Protein AF-A0A3E0GUG7-F1 (afdb_monomer_lite)

Structure (mmCIF, N/CA/C/O backbone):
data_AF-A0A3E0GUG7-F1
#
_entry.id   AF-A0A3E0GUG7-F1
#
loop_
_atom_site.group_PDB
_atom_site.id
_atom_site.type_symbol
_atom_site.label_atom_id
_atom_site.label_alt_id
_atom_site.label_comp_id
_atom_site.label_asym_id
_atom_site.label_entity_id
_atom_site.label_seq_id
_atom_site.pdbx_PDB_ins_code
_atom_site.Cartn_x
_atom_site.Cartn_y
_atom_site.Cartn_z
_atom_site.occupancy
_atom_site.B_iso_or_equiv
_atom_site.auth_seq_id
_atom_site.auth_comp_id
_atom_site.auth_asym_id
_atom_site.auth_atom_id
_atom_site.pdbx_PDB_model_num
ATOM 1 N N . MET A 1 1 ? 2.629 -15.490 -21.769 1.00 62.00 1 MET A N 1
ATOM 2 C CA . MET A 1 1 ? 2.077 -14.356 -20.995 1.00 62.00 1 MET A CA 1
ATOM 3 C C . MET A 1 1 ? 1.821 -14.765 -19.540 1.00 62.00 1 MET A C 1
ATOM 5 O O . MET A 1 1 ? 0.685 -14.732 -19.092 1.00 62.00 1 MET A O 1
ATOM 9 N N . ARG A 1 2 ? 2.844 -15.200 -18.791 1.00 86.00 2 ARG A N 1
ATOM 10 C CA . ARG A 1 2 ? 2.722 -15.402 -17.337 1.00 86.00 2 ARG A CA 1
ATOM 11 C C . ARG A 1 2 ? 3.598 -14.354 -16.660 1.00 86.00 2 ARG A C 1
ATOM 13 O O . ARG A 1 2 ? 4.759 -14.229 -17.035 1.00 86.00 2 ARG A O 1
ATOM 20 N N . CYS A 1 3 ? 3.012 -13.575 -15.761 1.00 94.75 3 CYS A N 1
ATOM 21 C CA . CYS A 1 3 ? 3.747 -12.685 -14.866 1.00 94.75 3 CYS A CA 1
ATOM 22 C C . CYS A 1 3 ? 4.234 -13.461 -13.637 1.00 94.75 3 CYS A C 1
ATOM 24 O O . CYS A 1 3 ? 3.686 -14.520 -13.325 1.00 94.75 3 CYS A O 1
ATOM 26 N N . GLU A 1 4 ? 5.275 -12.957 -12.978 1.00 95.50 4 GLU A N 1
ATOM 27 C CA . GLU A 1 4 ? 5.884 -13.591 -11.795 1.00 95.50 4 GLU A CA 1
ATOM 28 C C . GLU A 1 4 ? 5.320 -13.031 -10.483 1.00 95.50 4 GLU A C 1
ATOM 30 O O . GLU A 1 4 ? 5.505 -13.615 -9.419 1.00 95.50 4 GLU A O 1
ATOM 35 N N . GLY A 1 5 ? 4.580 -11.923 -10.560 1.00 94.75 5 GLY A N 1
ATOM 36 C CA . GLY A 1 5 ? 3.874 -11.331 -9.433 1.00 94.75 5 GLY A CA 1
ATOM 37 C C . GLY A 1 5 ? 2.760 -10.393 -9.885 1.00 94.75 5 GLY A C 1
ATOM 38 O O . GLY A 1 5 ? 2.630 -10.082 -11.069 1.00 94.75 5 GLY A O 1
ATOM 39 N N . ILE A 1 6 ? 1.950 -9.940 -8.930 1.00 95.44 6 ILE A N 1
ATOM 40 C CA . ILE A 1 6 ? 0.854 -8.991 -9.149 1.00 95.44 6 ILE A CA 1
ATOM 41 C C . ILE A 1 6 ? 0.858 -7.983 -7.999 1.00 95.44 6 ILE A C 1
ATOM 43 O O . ILE A 1 6 ? 0.924 -8.378 -6.836 1.00 95.44 6 ILE A O 1
ATOM 47 N N . ASN A 1 7 ? 0.744 -6.692 -8.312 1.00 95.31 7 ASN A N 1
ATOM 48 C CA . ASN A 1 7 ? 0.341 -5.684 -7.334 1.00 95.31 7 ASN A CA 1
ATOM 49 C C . ASN A 1 7 ? -1.159 -5.413 -7.461 1.00 95.31 7 ASN A C 1
ATOM 51 O O . ASN A 1 7 ? -1.662 -5.222 -8.568 1.00 95.31 7 ASN A O 1
ATOM 55 N N . VAL A 1 8 ? -1.850 -5.373 -6.322 1.00 96.06 8 VAL A N 1
ATOM 56 C CA . VAL A 1 8 ? -3.240 -4.918 -6.220 1.00 96.06 8 VAL A CA 1
ATOM 57 C C . VAL A 1 8 ? -3.239 -3.644 -5.387 1.00 96.06 8 VAL A C 1
ATOM 59 O O . VAL A 1 8 ? -2.830 -3.683 -4.229 1.00 96.06 8 VAL A O 1
ATOM 62 N N . LEU A 1 9 ? -3.633 -2.520 -5.984 1.00 94.88 9 LEU A N 1
ATOM 63 C CA . LEU A 1 9 ? -3.555 -1.198 -5.357 1.00 94.88 9 LEU A CA 1
ATOM 64 C C . LEU A 1 9 ? -4.929 -0.516 -5.404 1.00 94.88 9 LEU A C 1
ATOM 66 O O . LEU A 1 9 ? -5.353 -0.089 -6.481 1.00 94.88 9 LEU A O 1
ATOM 70 N N . PRO A 1 10 ? -5.643 -0.432 -4.272 1.00 96.50 10 PRO A N 1
ATOM 71 C CA . PRO A 1 10 ? -6.732 0.515 -4.105 1.00 96.50 10 PRO A CA 1
ATOM 72 C C . PRO A 1 10 ? -6.180 1.888 -3.698 1.00 96.50 10 PRO A C 1
ATOM 74 O O . PRO A 1 10 ? -5.216 1.981 -2.936 1.00 96.50 10 PRO A O 1
ATOM 77 N N . TYR A 1 11 ? -6.828 2.945 -4.176 1.00 97.44 11 TYR A N 1
ATOM 78 C CA . TYR A 1 11 ? -6.568 4.323 -3.769 1.00 97.44 11 TYR A CA 1
ATOM 79 C C . TYR A 1 11 ? -7.866 4.919 -3.233 1.00 97.44 11 TYR A C 1
ATOM 81 O O . TYR A 1 11 ? -8.873 4.925 -3.942 1.00 97.44 11 TYR A O 1
ATOM 89 N N . ASP A 1 12 ? -7.838 5.378 -1.984 1.00 97.44 12 ASP A N 1
ATOM 90 C CA . ASP A 1 12 ? -8.996 5.940 -1.288 1.00 97.44 12 ASP A CA 1
ATOM 91 C C . ASP A 1 12 ? -8.687 7.380 -0.860 1.00 97.44 12 ASP A C 1
ATOM 93 O O . ASP A 1 12 ? -7.922 7.624 0.075 1.00 97.44 12 ASP A O 1
ATOM 97 N N . GLY A 1 13 ? -9.224 8.337 -1.616 1.00 97.88 13 GLY A N 1
ATOM 98 C CA . GLY A 1 13 ? -8.955 9.766 -1.483 1.00 97.88 13 GLY A CA 1
ATOM 99 C C . GLY A 1 13 ? -7.867 10.304 -2.423 1.00 97.88 13 GLY A C 1
ATOM 100 O O . GLY A 1 13 ? -6.932 9.610 -2.828 1.00 97.88 13 GLY A O 1
ATOM 101 N N . GLU A 1 14 ? -7.978 11.593 -2.760 1.00 97.88 14 GLU A N 1
ATOM 102 C CA . GLU A 1 14 ? -7.101 12.289 -3.720 1.00 97.88 14 GLU A CA 1
ATOM 103 C C . GLU A 1 14 ? -5.621 12.269 -3.305 1.00 97.88 14 GLU A C 1
ATOM 105 O O . GLU A 1 14 ? -4.748 11.950 -4.111 1.00 97.88 14 GLU A O 1
ATOM 110 N N . VAL A 1 15 ? -5.330 12.535 -2.025 1.00 97.31 15 VAL A N 1
ATOM 111 C CA . VAL A 1 15 ? -3.959 12.505 -1.470 1.00 97.31 15 VAL A CA 1
ATOM 112 C C . VAL A 1 15 ? -3.354 11.098 -1.536 1.00 97.31 15 VAL A C 1
ATOM 114 O O . VAL A 1 15 ? -2.137 10.948 -1.623 1.00 97.31 15 VAL A O 1
ATOM 117 N N . ALA A 1 16 ? -4.203 10.069 -1.547 1.00 96.00 16 ALA A N 1
ATOM 118 C CA . ALA A 1 16 ? -3.816 8.680 -1.743 1.00 96.00 16 ALA A CA 1
ATOM 119 C C . ALA A 1 16 ? -3.807 8.269 -3.228 1.00 96.00 16 ALA A C 1
ATOM 121 O O . ALA A 1 16 ? -3.824 7.076 -3.505 1.00 96.00 16 ALA A O 1
ATOM 122 N N . PHE A 1 17 ? -3.734 9.223 -4.167 1.00 95.25 17 PHE A N 1
ATOM 123 C CA . PHE A 1 17 ? -3.656 9.029 -5.625 1.00 95.25 17 PHE A CA 1
ATOM 124 C C . PHE A 1 17 ? -4.969 8.658 -6.343 1.00 95.25 17 PHE A C 1
ATOM 126 O O . PHE A 1 17 ? -4.936 8.315 -7.528 1.00 95.25 17 PHE A O 1
ATOM 133 N N . GLN A 1 18 ? -6.135 8.760 -5.696 1.00 98.19 18 GLN A N 1
ATOM 134 C CA . GLN A 1 18 ? -7.415 8.525 -6.373 1.00 98.19 18 GLN A CA 1
ATOM 135 C C . GLN A 1 18 ? -7.800 9.710 -7.271 1.00 98.19 18 GLN A C 1
ATOM 137 O O . GLN A 1 18 ? -7.952 10.833 -6.801 1.00 98.19 18 GLN A O 1
ATOM 142 N N . THR A 1 19 ? -8.028 9.458 -8.562 1.00 97.50 19 THR A N 1
ATOM 143 C CA . THR A 1 1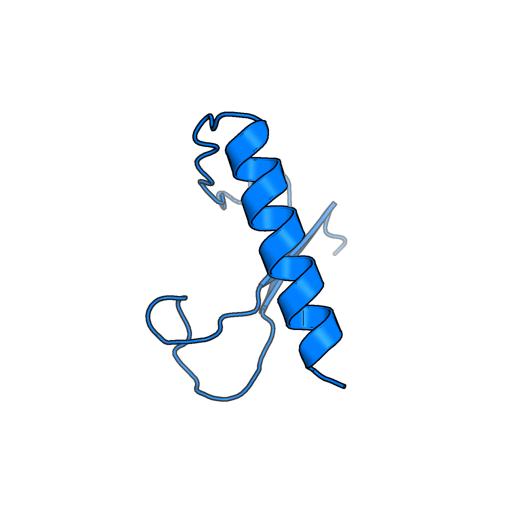9 ? -8.502 10.483 -9.516 1.00 97.50 19 THR A CA 1
ATOM 144 C C . THR A 1 19 ? -9.953 10.274 -9.956 1.00 97.50 19 THR A C 1
ATOM 146 O O . THR A 1 19 ?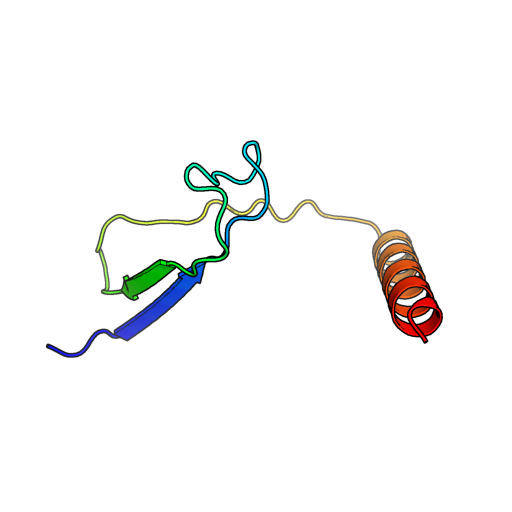 -10.629 11.233 -10.322 1.00 97.50 19 THR A O 1
ATOM 149 N N . VAL A 1 20 ? -10.458 9.036 -9.893 1.00 97.81 20 VAL A N 1
ATOM 150 C CA . VAL A 1 20 ? -11.859 8.685 -10.180 1.00 97.81 20 VAL A CA 1
ATOM 151 C C . VAL A 1 20 ? -12.529 8.212 -8.892 1.00 97.81 20 VAL A C 1
ATOM 153 O O . VAL A 1 20 ? -12.158 7.182 -8.331 1.00 97.81 20 VAL A O 1
ATOM 156 N N . PHE A 1 21 ? -13.542 8.951 -8.440 1.00 97.81 21 PHE A N 1
ATOM 157 C CA . PHE A 1 21 ? -14.239 8.741 -7.163 1.00 97.81 21 PHE A CA 1
ATOM 158 C C . PHE A 1 21 ? -15.316 7.648 -7.262 1.00 97.81 21 PHE A C 1
ATOM 160 O O . PHE A 1 21 ? -16.498 7.848 -6.998 1.00 97.81 21 PHE A O 1
ATOM 167 N N . HIS A 1 22 ? -14.873 6.469 -7.682 1.00 97.88 22 HIS A N 1
ATOM 168 C CA . HIS A 1 22 ? -15.585 5.199 -7.656 1.00 97.88 22 HIS A CA 1
ATOM 169 C C . HIS A 1 22 ? -14.574 4.156 -7.191 1.00 97.88 22 HIS A C 1
ATOM 171 O O . HIS A 1 22 ? -13.421 4.215 -7.612 1.00 97.88 22 HIS A O 1
ATOM 177 N N . PHE A 1 23 ? -14.955 3.216 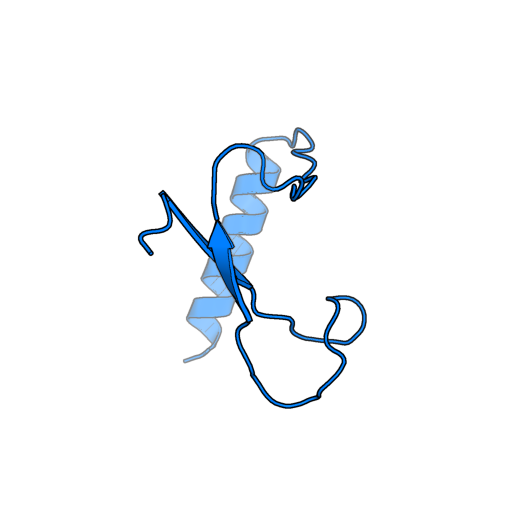-6.333 1.00 97.50 23 PHE A N 1
ATOM 178 C CA . PHE A 1 23 ? -14.017 2.192 -5.880 1.00 97.50 23 PHE A CA 1
ATOM 179 C C . PHE A 1 23 ? -13.512 1.358 -7.070 1.00 97.50 23 PHE A C 1
ATOM 181 O O . PHE A 1 23 ? -14.301 0.717 -7.761 1.00 97.50 23 PHE A O 1
ATOM 188 N N . HIS A 1 24 ? -12.201 1.364 -7.318 1.00 97.69 24 HIS A N 1
ATOM 189 C CA . HIS A 1 24 ? -11.572 0.553 -8.358 1.00 97.69 24 HIS A CA 1
ATOM 190 C C . HIS A 1 24 ? -10.167 0.110 -7.922 1.00 97.69 24 HIS A C 1
ATOM 192 O O . HIS A 1 24 ? -9.336 0.950 -7.579 1.00 97.69 24 HIS A O 1
ATOM 198 N N . PRO A 1 25 ? -9.865 -1.197 -7.929 1.00 96.75 25 PRO A N 1
ATOM 199 C CA . PRO A 1 25 ? -8.512 -1.675 -7.693 1.00 96.75 25 PRO A CA 1
ATOM 200 C C . PRO A 1 25 ? -7.705 -1.687 -8.995 1.00 96.75 25 PRO A C 1
ATOM 202 O O . PRO A 1 25 ? -8.137 -2.242 -10.008 1.00 96.75 25 PRO A O 1
ATOM 205 N N . HIS A 1 26 ? -6.485 -1.156 -8.961 1.00 96.94 26 HIS A N 1
ATOM 206 C CA . HIS A 1 26 ? -5.506 -1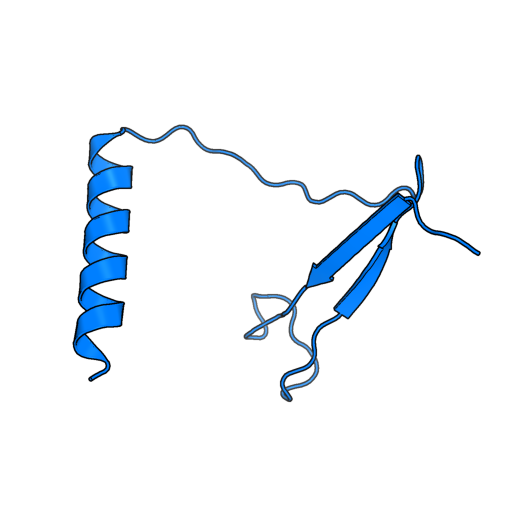.436 -10.006 1.00 96.94 26 HIS A CA 1
ATOM 207 C C . HIS A 1 26 ? -4.944 -2.846 -9.818 1.00 96.94 26 HIS A C 1
ATOM 209 O O . HIS A 1 26 ? -4.501 -3.193 -8.725 1.00 96.94 26 HIS A O 1
ATOM 215 N N . VAL A 1 27 ? -4.919 -3.640 -10.890 1.00 96.56 27 VAL A N 1
ATOM 216 C CA . VAL A 1 27 ? -4.276 -4.962 -10.933 1.00 96.56 27 VAL A CA 1
ATOM 217 C C . VAL A 1 27 ? -3.126 -4.892 -11.929 1.00 96.56 27 VAL A C 1
ATOM 219 O O . VAL A 1 27 ? -3.349 -4.740 -13.129 1.00 96.56 27 VAL A O 1
ATOM 222 N N . ILE A 1 28 ? -1.894 -4.963 -11.429 1.00 94.88 28 ILE A N 1
ATOM 223 C CA . ILE A 1 28 ? -0.684 -4.667 -12.202 1.00 94.88 28 ILE A CA 1
ATOM 224 C C . ILE A 1 28 ? 0.208 -5.918 -12.244 1.00 94.88 28 ILE A C 1
ATOM 226 O O . ILE A 1 28 ? 0.799 -6.268 -11.217 1.00 94.88 28 ILE A O 1
ATOM 230 N N . PRO A 1 29 ? 0.319 -6.608 -13.396 1.00 95.44 29 PRO A N 1
ATOM 231 C CA . PRO A 1 29 ? 1.251 -7.720 -13.584 1.00 95.44 29 PRO A CA 1
ATOM 232 C C . PRO A 1 29 ? 2.706 -7.261 -13.444 1.00 95.44 29 PRO A C 1
ATOM 234 O O . PRO A 1 29 ? 3.073 -6.211 -13.968 1.00 95.44 29 PRO A O 1
ATOM 237 N N . ARG A 1 30 ? 3.539 -8.053 -12.765 1.00 95.69 30 ARG A N 1
ATOM 238 C CA . ARG A 1 30 ? 4.943 -7.731 -12.471 1.00 95.69 30 ARG A CA 1
ATOM 239 C C . ARG A 1 30 ? 5.909 -8.727 -13.091 1.00 95.69 30 ARG A C 1
ATOM 241 O O . ARG A 1 30 ? 5.641 -9.933 -13.140 1.00 95.69 30 ARG A O 1
ATOM 248 N N . HIS A 1 31 ? 7.051 -8.203 -13.519 1.00 94.88 31 HIS A N 1
ATOM 249 C CA . HIS A 1 31 ? 8.138 -8.965 -14.124 1.00 94.88 31 HIS A CA 1
ATOM 250 C C . HIS A 1 31 ? 9.492 -8.506 -13.565 1.00 94.88 31 HIS A C 1
ATOM 252 O O . HIS A 1 31 ? 9.639 -7.333 -13.205 1.00 94.88 31 HIS A O 1
ATOM 258 N N . PRO A 1 32 ? 10.509 -9.384 -13.514 1.00 94.12 32 PRO A N 1
ATOM 259 C CA . PRO A 1 32 ? 11.860 -8.975 -13.154 1.00 94.12 32 PRO A CA 1
ATOM 260 C C . PRO A 1 32 ? 12.351 -7.828 -14.045 1.00 94.12 32 PRO A C 1
ATOM 262 O O . PRO A 1 32 ? 12.326 -7.925 -15.270 1.00 94.12 32 PRO A O 1
ATOM 265 N N . GLY A 1 33 ? 12.802 -6.737 -13.424 1.00 93.19 33 GLY A N 1
ATOM 266 C CA . GLY A 1 33 ? 13.378 -5.595 -14.139 1.00 93.19 33 GLY A CA 1
ATOM 267 C C . GLY A 1 33 ? 12.377 -4.663 -14.832 1.00 93.19 33 GLY A C 1
ATOM 268 O O . GLY A 1 33 ? 12.808 -3.834 -15.625 1.00 93.19 33 GLY A O 1
ATOM 269 N N . ASP A 1 34 ? 11.076 -4.727 -14.525 1.00 94.56 34 ASP A N 1
ATOM 270 C CA . ASP A 1 34 ? 10.048 -3.856 -15.135 1.00 94.56 34 ASP A CA 1
ATOM 271 C C . ASP A 1 34 ? 10.135 -2.358 -14.756 1.00 94.56 34 ASP A C 1
ATOM 273 O O . ASP A 1 34 ? 9.307 -1.552 -15.177 1.00 94.56 34 ASP A O 1
ATOM 277 N N . GLY A 1 35 ? 11.147 -1.973 -13.974 1.00 92.00 35 GLY A N 1
ATOM 278 C CA . GLY A 1 35 ? 11.456 -0.583 -13.642 1.00 92.00 35 GLY A CA 1
ATOM 279 C C . GLY A 1 35 ? 10.536 0.054 -12.599 1.00 92.00 35 GLY A C 1
ATOM 280 O O . GLY A 1 35 ? 10.760 1.209 -12.237 1.00 92.00 35 GLY A O 1
ATOM 281 N N . TRP A 1 36 ? 9.537 -0.666 -12.077 1.00 89.56 36 TRP A N 1
ATOM 282 C CA . TRP A 1 36 ? 8.612 -0.126 -11.083 1.00 89.56 36 TRP A CA 1
ATOM 283 C C . TRP A 1 36 ? 8.980 -0.541 -9.654 1.00 89.56 36 TRP A C 1
ATOM 285 O O . TRP A 1 36 ? 9.255 -1.708 -9.361 1.00 89.56 36 TRP A O 1
ATOM 295 N N . THR A 1 37 ? 8.946 0.419 -8.728 1.00 85.94 37 THR A N 1
ATOM 296 C CA . THR A 1 37 ? 9.245 0.192 -7.310 1.00 85.94 37 THR A CA 1
ATOM 297 C C . THR A 1 37 ? 8.345 1.027 -6.404 1.00 85.94 37 THR A C 1
ATOM 299 O O . THR A 1 37 ? 8.082 2.197 -6.686 1.00 85.94 37 THR A O 1
ATOM 302 N N . LEU A 1 38 ? 7.906 0.433 -5.292 1.00 84.44 38 LEU A N 1
ATOM 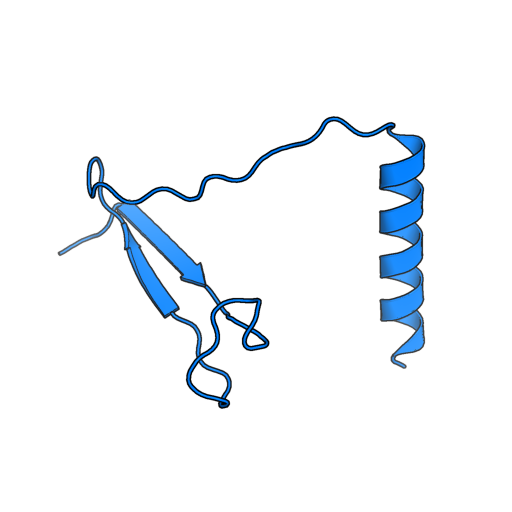303 C CA . LEU A 1 38 ? 7.310 1.160 -4.174 1.00 84.44 38 LEU A CA 1
ATOM 304 C C . LEU A 1 38 ? 8.415 1.481 -3.177 1.00 84.44 38 LEU A C 1
ATOM 306 O O . LEU A 1 38 ? 8.969 0.589 -2.534 1.00 84.44 38 LEU A O 1
ATOM 310 N N . LYS A 1 39 ? 8.722 2.766 -3.023 1.00 82.25 39 LYS A N 1
ATOM 311 C CA . LYS A 1 39 ? 9.630 3.229 -1.974 1.00 82.25 39 LYS A CA 1
ATOM 312 C C . LYS A 1 39 ? 8.847 3.370 -0.673 1.00 82.25 39 LYS A C 1
ATOM 314 O O . LYS A 1 39 ? 8.382 4.456 -0.347 1.00 82.25 39 LYS A O 1
ATOM 319 N N . ALA A 1 40 ? 8.679 2.269 0.048 1.00 79.06 40 ALA A N 1
ATOM 320 C CA . ALA A 1 40 ? 8.195 2.324 1.419 1.00 79.06 40 ALA A CA 1
ATOM 321 C C . ALA A 1 40 ? 9.385 2.603 2.346 1.00 79.06 40 ALA A C 1
ATOM 323 O O . ALA A 1 40 ? 10.368 1.863 2.344 1.00 79.06 40 ALA A O 1
ATOM 324 N N . GLY A 1 41 ? 9.314 3.687 3.116 1.00 80.62 41 GLY A N 1
ATOM 325 C CA . GLY A 1 41 ? 10.188 3.851 4.270 1.00 80.62 41 GLY A CA 1
ATOM 326 C C . GLY A 1 41 ? 9.653 2.997 5.415 1.00 80.62 41 GLY A C 1
ATOM 327 O O . GLY A 1 41 ? 8.462 3.061 5.706 1.00 80.62 41 GLY A O 1
ATOM 328 N N . SER A 1 42 ? 10.523 2.234 6.070 1.00 76.38 42 SER A N 1
ATOM 329 C CA . SER A 1 42 ? 10.217 1.607 7.358 1.00 76.38 42 SER A CA 1
ATOM 330 C C . SER A 1 42 ? 10.894 2.428 8.450 1.00 76.38 42 SER A C 1
ATOM 332 O O . SER A 1 42 ? 12.040 2.133 8.791 1.00 76.38 42 SER A O 1
ATOM 334 N N . PRO A 1 43 ? 10.265 3.506 8.954 1.00 83.06 43 PRO A N 1
ATOM 335 C CA . PRO A 1 43 ? 10.819 4.206 10.100 1.00 83.06 43 PRO A CA 1
ATOM 336 C C . PRO A 1 43 ? 10.845 3.245 11.290 1.00 83.06 43 PRO A C 1
ATOM 338 O O . PRO A 1 43 ? 9.841 2.599 11.597 1.00 83.06 43 PRO A O 1
ATOM 341 N N . GLU A 1 44 ? 11.990 3.144 11.961 1.00 87.19 44 GLU A N 1
ATOM 342 C CA . GLU A 1 44 ? 12.050 2.433 13.233 1.00 87.19 44 GLU A CA 1
ATOM 343 C C . GLU A 1 44 ? 11.170 3.161 14.256 1.00 87.19 44 GLU A C 1
ATOM 345 O O . GLU A 1 44 ? 11.235 4.383 14.412 1.00 87.19 44 GLU A O 1
ATOM 350 N N . ARG A 1 45 ? 10.319 2.399 14.944 1.00 92.62 45 ARG A N 1
ATOM 351 C CA . ARG A 1 45 ? 9.457 2.877 16.026 1.00 92.62 45 ARG A CA 1
ATOM 352 C C . ARG A 1 45 ? 9.632 1.978 17.236 1.00 92.62 45 ARG A C 1
ATOM 354 O O . ARG A 1 45 ? 9.864 0.777 17.098 1.00 92.62 45 ARG A O 1
ATOM 361 N N . GLU A 1 46 ? 9.491 2.560 18.423 1.00 96.81 46 GLU A N 1
ATOM 362 C CA . GLU A 1 46 ? 9.495 1.791 19.662 1.00 96.81 46 GLU A CA 1
ATOM 363 C C . GLU A 1 46 ? 8.371 0.750 19.639 1.00 96.81 46 GLU A C 1
ATOM 365 O O . GLU A 1 46 ? 7.248 1.031 19.211 1.00 96.81 46 GLU A O 1
ATOM 370 N N . ARG A 1 47 ? 8.669 -0.456 20.129 1.00 96.62 47 ARG A N 1
ATOM 371 C CA . ARG A 1 47 ? 7.714 -1.562 20.149 1.00 96.62 47 ARG A CA 1
ATOM 372 C C . ARG A 1 47 ? 6.405 -1.200 20.861 1.00 96.62 47 ARG A C 1
ATOM 374 O O . ARG A 1 47 ? 5.345 -1.561 20.365 1.00 96.62 47 ARG A O 1
ATOM 381 N N . SER A 1 48 ? 6.476 -0.452 21.962 1.00 97.75 48 SER A N 1
ATOM 382 C CA . SER A 1 48 ? 5.294 -0.040 22.728 1.00 97.75 48 SER A CA 1
ATOM 383 C C . SER A 1 48 ? 4.335 0.844 21.918 1.00 97.75 48 SER A C 1
ATOM 385 O O . SER A 1 48 ? 3.121 0.689 22.029 1.00 97.75 48 SER A O 1
ATOM 387 N N . LEU A 1 49 ? 4.858 1.714 21.045 1.00 97.06 49 LEU A N 1
ATOM 388 C CA . LEU A 1 49 ? 4.046 2.544 20.151 1.00 97.06 49 LEU A CA 1
ATOM 389 C C . LEU A 1 49 ? 3.336 1.692 19.096 1.00 97.06 49 LEU A C 1
ATOM 391 O O . LEU A 1 49 ? 2.162 1.916 18.820 1.00 97.06 49 LEU A O 1
ATOM 395 N N . LEU A 1 50 ? 4.022 0.686 18.544 1.00 95.69 50 LEU A N 1
ATOM 396 C CA . LEU A 1 50 ? 3.412 -0.260 17.603 1.00 95.69 50 LEU A CA 1
ATOM 397 C C . LEU A 1 50 ? 2.298 -1.077 18.271 1.00 95.69 50 LEU A C 1
ATOM 399 O O . LEU A 1 50 ? 1.248 -1.290 17.669 1.00 95.69 50 LEU A O 1
ATOM 403 N N . ASP A 1 51 ? 2.513 -1.514 19.514 1.00 97.88 51 ASP A N 1
ATOM 404 C CA . ASP A 1 51 ? 1.501 -2.244 20.281 1.00 97.88 51 ASP A CA 1
ATOM 405 C C . ASP A 1 51 ? 0.293 -1.340 20.613 1.00 97.88 51 ASP A C 1
ATOM 407 O O . ASP A 1 51 ? -0.851 -1.788 20.532 1.00 97.88 51 ASP A O 1
ATOM 411 N N . SER A 1 52 ? 0.533 -0.055 20.903 1.00 98.12 52 SER A N 1
ATOM 412 C CA . SER A 1 52 ? -0.511 0.958 21.113 1.00 98.12 52 SER A CA 1
ATOM 413 C C . SER A 1 52 ? -1.364 1.181 19.858 1.00 98.12 52 SER A C 1
ATOM 415 O O . SER A 1 52 ? -2.591 1.116 19.935 1.00 98.12 52 SER A O 1
ATOM 417 N N . ASP A 1 53 ? -0.737 1.402 18.696 1.00 96.75 53 ASP A N 1
ATOM 418 C CA . ASP A 1 53 ? -1.445 1.564 17.417 1.00 96.75 53 ASP A CA 1
ATOM 419 C C . ASP A 1 53 ? -2.271 0.308 17.086 1.00 96.75 53 ASP A C 1
ATOM 421 O O . ASP A 1 53 ? -3.434 0.398 16.687 1.00 96.75 53 ASP A O 1
ATOM 425 N N . ALA A 1 54 ? -1.700 -0.883 17.303 1.00 97.12 54 ALA A N 1
ATOM 426 C CA . ALA A 1 54 ? -2.390 -2.148 17.072 1.00 97.12 54 ALA A CA 1
ATOM 427 C C . ALA A 1 54 ? -3.624 -2.319 17.972 1.00 97.12 54 ALA A C 1
ATOM 429 O O . ALA A 1 54 ? -4.645 -2.832 17.509 1.00 97.12 54 ALA A O 1
ATOM 430 N N . GLN A 1 55 ? -3.550 -1.902 19.241 1.00 98.31 55 GLN A N 1
ATOM 431 C CA . GLN A 1 55 ? -4.700 -1.945 20.143 1.00 98.31 55 GLN A CA 1
ATOM 432 C C . GLN A 1 55 ? -5.792 -0.966 19.696 1.00 98.31 55 GLN A C 1
ATOM 434 O O . GLN A 1 55 ? -6.946 -1.368 19.582 1.00 98.31 55 GLN A O 1
ATOM 439 N N . ALA A 1 56 ? -5.423 0.269 19.341 1.00 98.00 56 ALA A N 1
ATOM 440 C CA . ALA A 1 56 ? -6.374 1.269 18.858 1.00 98.00 56 ALA A CA 1
ATOM 441 C C . ALA A 1 56 ? -7.131 0.801 17.600 1.00 98.00 56 ALA A C 1
ATOM 443 O O . ALA A 1 56 ? -8.343 0.984 17.497 1.00 98.00 56 ALA A O 1
ATOM 444 N N . ILE A 1 57 ? -6.437 0.143 16.662 1.00 97.38 57 ILE A N 1
ATOM 445 C CA . ILE A 1 57 ? -7.060 -0.438 15.462 1.00 97.38 57 ILE A CA 1
ATOM 446 C C . ILE A 1 57 ? -8.059 -1.541 15.838 1.00 97.38 57 ILE A C 1
ATOM 448 O O . ILE A 1 57 ? -9.158 -1.579 15.289 1.00 97.38 57 ILE A O 1
ATOM 452 N N . LYS A 1 58 ? -7.704 -2.436 16.771 1.00 97.50 58 LYS A N 1
ATOM 453 C CA . LYS A 1 58 ? -8.610 -3.507 17.222 1.00 97.50 58 LYS A CA 1
ATOM 454 C C . LYS A 1 58 ? -9.880 -2.951 17.852 1.00 97.50 58 LYS A C 1
ATOM 456 O O . LYS A 1 58 ? -10.962 -3.433 17.529 1.00 97.50 58 LYS A O 1
ATOM 461 N N . ASP A 1 59 ? -9.742 -1.949 18.714 1.00 98.00 59 ASP A N 1
ATOM 462 C CA . ASP A 1 59 ? -10.877 -1.341 19.407 1.00 98.00 59 ASP A CA 1
ATOM 463 C C . ASP A 1 59 ? -11.832 -0.671 18.407 1.00 98.00 59 ASP A C 1
ATOM 465 O O . ASP A 1 59 ? -13.042 -0.865 18.493 1.00 98.00 59 ASP A O 1
ATOM 469 N N . ALA A 1 60 ? -11.297 0.036 17.403 1.00 97.62 60 ALA A N 1
ATOM 470 C CA . ALA A 1 60 ? -12.098 0.667 16.352 1.00 97.62 60 ALA A CA 1
ATOM 471 C C . ALA A 1 60 ? -12.852 -0.351 15.475 1.00 97.62 60 ALA A C 1
ATOM 473 O O . ALA A 1 60 ? -14.009 -0.131 15.112 1.00 97.62 60 ALA A O 1
ATOM 474 N N . ILE A 1 61 ? -12.216 -1.483 15.147 1.00 97.06 61 ILE A N 1
ATOM 475 C CA . ILE A 1 61 ? -12.876 -2.572 14.413 1.00 97.06 61 ILE A CA 1
ATOM 476 C C . ILE A 1 61 ? -14.015 -3.158 15.256 1.00 97.06 61 ILE A C 1
ATOM 478 O O . ILE A 1 61 ? -15.113 -3.337 14.742 1.00 97.06 61 ILE A O 1
ATOM 482 N N . ALA A 1 62 ? -13.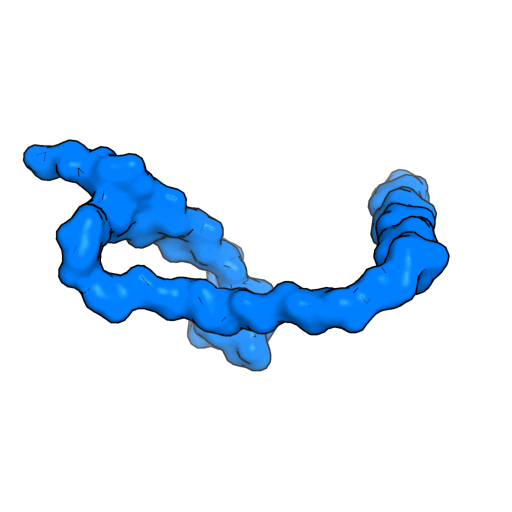778 -3.410 16.547 1.00 95.12 62 ALA A N 1
ATOM 483 C CA . ALA A 1 62 ? -14.785 -3.969 17.448 1.00 95.12 62 ALA A CA 1
ATOM 484 C C . ALA A 1 62 ? -15.957 -3.010 17.726 1.00 95.12 62 ALA A C 1
ATOM 486 O O . ALA A 1 62 ? -17.062 -3.463 17.993 1.00 95.12 62 ALA A O 1
ATOM 487 N N . SER A 1 63 ? -15.744 -1.692 17.654 1.00 90.94 63 SER A N 1
ATOM 488 C CA . SER A 1 63 ? -16.807 -0.695 17.849 1.00 90.94 63 SER A CA 1
ATOM 489 C C . SER A 1 63 ? -17.702 -0.472 16.624 1.00 90.94 63 SER A C 1
ATOM 491 O O . SER A 1 63 ? -18.535 0.429 16.650 1.00 90.94 63 SER A O 1
ATOM 493 N N . THR A 1 64 ? -17.477 -1.205 15.529 1.00 78.81 64 THR A N 1
ATOM 494 C CA . THR A 1 64 ? -18.255 -1.076 14.282 1.00 78.81 64 THR A CA 1
ATOM 495 C C . THR A 1 64 ? -19.472 -2.025 14.243 1.00 78.81 64 THR A C 1
ATOM 497 O O . THR A 1 64 ? -20.216 -2.014 13.262 1.00 78.81 64 THR A O 1
ATOM 500 N N . ASP A 1 65 ? -19.696 -2.800 15.313 1.00 51.91 65 ASP A N 1
ATOM 501 C CA . ASP A 1 65 ? -20.932 -3.557 15.583 1.00 51.91 65 ASP A CA 1
ATOM 502 C C . ASP A 1 65 ? -22.006 -2.685 16.267 1.00 51.91 65 ASP A C 1
ATOM 504 O O . ASP A 1 65 ? -23.206 -2.860 15.944 1.00 51.91 65 ASP A O 1
#

Foldseek 3Di:
DDAPDWDWDWADDVVSPDPDPDTDIDIGGHHPPPVDDDPDDDDDDDPVVVVVVVVVVVVVVVVVD

Radius of gyration: 17.02 Å; chains: 1; bounding box: 34×28×44 Å

InterPro domains:
  IPR011146 HIT-like domain [PF01230] (4-32)
  IPR011146 HIT-like domain [PS51084] (1-37)
  IPR036265 HIT-like superfamily [G3DSA:3.30.428.10] (1-65)
  IPR036265 HIT-like superfamily [SSF54197] (2-61)

Sequence (65 aa):
MRCEGINVLPYDGEVAFQTVFHFHPHVIPRHPGDGWTLKAGSPERERSLLDSDAQAIKDAIASTD

Secondary structure (DSSP, 8-state):
---SEEEEEE--SGGGT--SSS--EEEEEE-TT-S-----------HHHHHHHHHHHHHHHHTT-

Organism: NCBI:txid1045776

pLDDT: mean 92.85, std 8.43, range [51.91, 98.31]